Protein AF-A0A1F9VFM2-F1 (afdb_monomer)

pLDDT: mean 76.77, std 14.01, range [42.75, 96.06]

Nearest PDB structures (foldseek):
  4ilo-assembly1_A  TM=7.497E-01  e=2.013E+00  Chlamydia trachomatis L2/434/Bu
  7a0g-assembly1_EEE  TM=8.081E-01  e=3.467E+00  Serratia marcescens
  6grj-assembly1_C  TM=8.080E-01  e=3.683E+00  Aeromonas hydrophila
  6grj-assembly1_E  TM=8.056E-01  e=4.981E+00  Aeromonas hydrophila
  4wpe-assembly1_A-2  TM=6.453E-01  e=7.155E+00  Saccharomyces cerevisiae S288C

Sequence (110 aa):
MTSVAIARALWTMARRILIRIGGWVAAELLAWGASRLAVYMRIRAGALARRSTEARRARLRARLRARARRWVAAAAWLEERAADISDRVAEAWIELAESERIPLRSLQER

Solvent-accessible surface area (backbone atoms only — not comparable to full-atom values): 5722 Å² total; per-residue (Å²): 122,66,70,62,56,52,51,51,52,51,50,52,51,53,50,52,50,50,51,52,53,52,54,46,55,50,48,54,52,48,26,53,50,29,42,52,49,19,53,51,29,39,55,52,16,51,55,30,42,54,54,22,73,72,41,85,50,68,72,58,20,52,52,29,42,53,51,18,52,52,29,42,52,52,17,52,52,31,38,54,52,20,48,56,48,52,50,55,51,52,50,53,50,52,54,48,55,59,72,64,56,69,66,71,70,78,70,75,80,115

Secondary structure (DSSP, 8-state):
-HHHHHHHHHHHHHHHHHHHHHHHHHHHHHHHHHHHHHHHHHHHHHHHHHHHHH--SHHHHHHHHHHHHHHHHHHHHHHHHHHHHHHHHHHHHHHHHHHH---GGGGS--

Radius of gyration: 24.91 Å; Cα contacts (8 Å, |Δi|>4): 62; chains: 1; bounding box: 52×35×70 Å

Structure (mmCIF, N/CA/C/O backbone):
data_AF-A0A1F9VFM2-F1
#
_entry.id   AF-A0A1F9VFM2-F1
#
loop_
_atom_site.group_PDB
_atom_site.id
_atom_site.type_symbol
_atom_site.label_atom_id
_atom_site.label_alt_id
_atom_site.label_comp_id
_atom_site.label_asym_id
_atom_site.label_entity_id
_atom_site.label_seq_id
_atom_site.pdbx_PDB_ins_code
_atom_site.Cartn_x
_atom_site.Cartn_y
_atom_site.Cartn_z
_atom_site.occupancy
_atom_site.B_iso_or_equiv
_atom_site.auth_seq_id
_atom_site.auth_comp_id
_atom_site.auth_asym_id
_atom_site.auth_atom_id
_atom_site.pdbx_PDB_model_num
ATOM 1 N N . MET A 1 1 ? 23.888 23.390 -43.275 1.00 53.38 1 MET A N 1
ATOM 2 C CA . MET A 1 1 ? 22.497 23.111 -42.831 1.00 53.38 1 MET A CA 1
ATOM 3 C C . MET A 1 1 ? 22.321 21.724 -42.197 1.00 53.38 1 MET A C 1
ATOM 5 O O . MET A 1 1 ? 21.512 21.599 -41.288 1.00 53.38 1 MET A O 1
ATOM 9 N N . THR A 1 2 ? 23.089 20.703 -42.592 1.00 56.75 2 THR A N 1
ATOM 10 C CA . THR A 1 2 ? 23.021 19.313 -42.085 1.00 56.75 2 THR A CA 1
ATOM 11 C C . THR A 1 2 ? 23.446 19.127 -40.618 1.00 56.75 2 THR A C 1
ATOM 13 O O . THR A 1 2 ? 22.805 18.371 -39.894 1.00 56.75 2 THR A O 1
ATOM 16 N N . SER A 1 3 ? 24.443 19.868 -40.122 1.00 55.69 3 SER A N 1
ATOM 17 C CA . SER A 1 3 ? 24.963 19.712 -38.747 1.00 55.69 3 SER A CA 1
ATOM 18 C C . SER A 1 3 ? 23.960 20.099 -37.646 1.00 55.69 3 SER A C 1
ATOM 20 O O . SER A 1 3 ? 23.939 19.496 -36.576 1.00 55.69 3 SER A O 1
ATOM 22 N N . VAL A 1 4 ? 23.075 21.065 -37.919 1.00 64.19 4 VAL A N 1
ATOM 23 C CA . VAL A 1 4 ? 22.037 21.526 -36.972 1.00 64.19 4 VAL A CA 1
ATOM 24 C C . VAL A 1 4 ? 20.894 20.510 -36.856 1.00 64.19 4 VAL A C 1
ATOM 26 O O . VAL A 1 4 ? 20.339 20.314 -35.774 1.00 64.19 4 VAL A O 1
ATOM 29 N N . ALA A 1 5 ? 20.557 19.832 -37.958 1.00 63.66 5 ALA A N 1
ATOM 30 C CA . ALA A 1 5 ? 19.546 18.777 -37.971 1.00 63.66 5 ALA A CA 1
ATOM 31 C C . ALA A 1 5 ? 20.010 17.541 -37.179 1.00 63.66 5 ALA A C 1
ATOM 33 O O . ALA A 1 5 ? 19.241 17.001 -36.384 1.00 63.66 5 ALA A O 1
ATOM 34 N N . ILE A 1 6 ? 21.286 17.163 -37.320 1.00 63.91 6 ILE A N 1
ATOM 35 C CA . ILE A 1 6 ? 21.901 16.056 -36.570 1.00 63.91 6 ILE A CA 1
ATOM 36 C C . ILE A 1 6 ? 21.934 16.370 -35.066 1.00 63.91 6 ILE A C 1
ATOM 38 O O . ILE A 1 6 ? 21.513 15.546 -34.257 1.00 63.91 6 ILE A O 1
ATOM 42 N N . ALA A 1 7 ? 22.331 17.587 -34.675 1.00 62.94 7 ALA A N 1
ATOM 43 C CA . ALA A 1 7 ? 22.342 18.001 -33.269 1.00 62.94 7 ALA A CA 1
ATOM 44 C C . ALA A 1 7 ? 20.939 17.988 -32.625 1.00 62.94 7 ALA A C 1
ATOM 46 O O . ALA A 1 7 ? 20.782 17.555 -31.483 1.00 62.94 7 ALA A O 1
ATOM 47 N N . ARG A 1 8 ? 19.891 18.395 -33.359 1.00 67.75 8 ARG A N 1
ATOM 48 C CA . ARG A 1 8 ? 18.495 18.297 -32.883 1.00 67.75 8 ARG A CA 1
ATOM 49 C C . ARG A 1 8 ? 18.017 16.857 -32.733 1.00 67.75 8 ARG A C 1
ATOM 51 O O . ARG A 1 8 ? 17.306 16.559 -31.771 1.00 67.75 8 ARG A O 1
ATOM 58 N N . ALA A 1 9 ? 18.386 15.977 -33.661 1.00 65.81 9 ALA A N 1
ATOM 59 C CA . ALA A 1 9 ? 18.046 14.561 -33.575 1.00 65.81 9 ALA A CA 1
ATOM 60 C C . ALA A 1 9 ? 18.693 13.919 -32.335 1.00 65.81 9 ALA A C 1
ATOM 62 O O . ALA A 1 9 ? 18.001 13.277 -31.543 1.00 65.81 9 ALA A O 1
ATOM 63 N N . LEU A 1 10 ? 19.981 14.198 -32.102 1.00 70.62 10 LEU A N 1
ATOM 64 C CA . LEU A 1 10 ? 20.722 13.727 -30.929 1.00 70.62 10 LEU A CA 1
ATOM 65 C C . LEU A 1 10 ? 20.144 14.270 -29.618 1.00 70.62 10 LEU A C 1
ATOM 67 O O . LEU A 1 10 ? 19.931 13.503 -28.684 1.00 70.62 10 LEU A O 1
ATOM 71 N N . TRP A 1 11 ? 19.801 15.560 -29.557 1.00 67.81 11 TRP A N 1
ATOM 7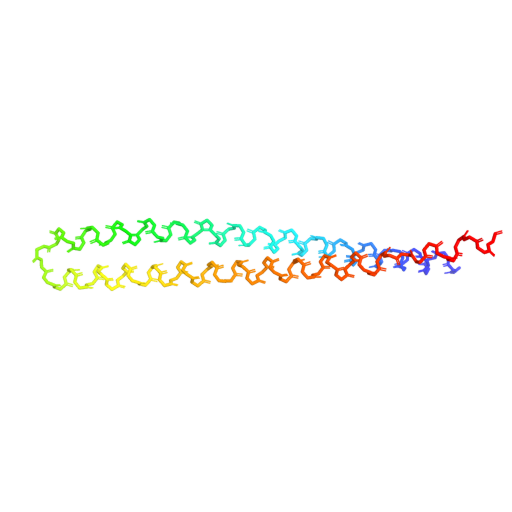2 C CA . TRP A 1 11 ? 19.136 16.147 -28.389 1.00 67.81 11 TRP A CA 1
ATOM 73 C C . TRP A 1 11 ? 17.778 15.501 -28.103 1.00 67.81 11 TRP A C 1
ATOM 75 O O . TRP A 1 11 ? 17.433 15.254 -26.953 1.00 67.81 11 TRP A O 1
ATOM 85 N N . THR A 1 12 ? 17.003 15.193 -29.142 1.00 69.81 12 THR A N 1
ATOM 86 C CA . THR A 1 12 ? 15.687 14.561 -28.985 1.00 69.81 12 THR A CA 1
ATOM 87 C C . THR A 1 12 ? 15.816 13.128 -28.474 1.00 69.81 12 THR A C 1
ATOM 89 O O . THR A 1 12 ? 15.046 12.727 -27.601 1.00 69.81 12 THR A O 1
ATOM 92 N N . MET A 1 13 ? 16.807 12.373 -28.958 1.00 58.56 13 MET A N 1
ATOM 93 C CA . MET A 1 13 ? 17.120 11.045 -28.424 1.00 58.56 13 MET A CA 1
ATOM 94 C C . MET A 1 13 ? 17.620 11.118 -26.981 1.00 58.56 13 MET A C 1
ATOM 96 O O . MET A 1 13 ? 17.059 10.445 -26.122 1.00 58.56 13 MET A O 1
ATOM 100 N N . ALA A 1 14 ? 18.583 11.994 -26.684 1.00 62.09 14 ALA A N 1
ATOM 101 C CA . ALA A 1 14 ? 19.097 12.199 -25.330 1.00 62.09 14 ALA A CA 1
ATOM 102 C C . ALA A 1 14 ? 17.986 12.619 -24.354 1.00 62.09 14 ALA A C 1
ATOM 104 O O . ALA A 1 14 ? 17.870 12.074 -23.260 1.00 62.09 14 ALA A O 1
ATOM 105 N N . ARG A 1 15 ? 17.097 13.527 -24.772 1.00 66.00 15 ARG A N 1
ATOM 106 C CA . ARG A 1 15 ? 15.929 13.954 -23.993 1.00 66.00 15 ARG A CA 1
ATOM 107 C C . ARG A 1 15 ? 14.935 12.815 -23.774 1.00 66.00 15 ARG A C 1
ATOM 109 O O . ARG A 1 15 ? 14.392 12.702 -22.681 1.00 66.00 15 ARG A O 1
ATOM 116 N N . ARG A 1 16 ? 14.678 11.972 -24.779 1.00 62.62 16 ARG A N 1
ATOM 117 C CA . ARG A 1 16 ? 13.810 10.790 -24.630 1.00 62.62 16 ARG A CA 1
ATOM 118 C C . ARG A 1 16 ? 14.400 9.783 -23.646 1.00 62.62 16 ARG A C 1
ATOM 120 O O . ARG A 1 16 ? 13.662 9.295 -22.798 1.00 62.62 16 ARG A O 1
ATOM 127 N N . ILE A 1 17 ? 15.707 9.536 -23.716 1.00 66.75 17 ILE A N 1
ATOM 128 C CA . ILE A 1 17 ? 16.428 8.662 -22.782 1.00 66.75 17 ILE A CA 1
ATOM 129 C C . ILE A 1 17 ? 16.353 9.232 -21.361 1.00 66.75 17 ILE A C 1
ATOM 131 O O . ILE A 1 17 ? 15.953 8.527 -20.443 1.00 66.75 17 ILE A O 1
ATOM 135 N N . LEU A 1 18 ? 16.624 10.528 -21.181 1.00 62.78 18 LEU A N 1
ATOM 136 C CA . LEU A 1 18 ? 16.535 11.199 -19.880 1.00 62.78 18 LEU A CA 1
ATOM 137 C C . LEU A 1 18 ? 15.122 11.173 -19.287 1.00 62.78 18 LEU A C 1
ATOM 139 O O . LEU A 1 18 ? 14.971 10.919 -18.097 1.00 62.78 18 LEU A O 1
ATOM 143 N N . ILE A 1 19 ? 14.080 11.399 -20.094 1.00 65.31 19 ILE A N 1
ATOM 144 C CA . ILE A 1 19 ? 12.683 11.292 -19.641 1.00 65.31 19 ILE A CA 1
ATOM 145 C C . ILE A 1 19 ? 12.349 9.845 -19.261 1.00 65.31 19 ILE A C 1
ATOM 147 O O . ILE A 1 19 ? 11.639 9.623 -18.284 1.00 65.31 19 ILE A O 1
ATOM 151 N N . ARG A 1 20 ? 12.872 8.861 -20.002 1.00 63.12 20 ARG A N 1
ATOM 152 C CA . ARG A 1 20 ? 12.637 7.439 -19.731 1.00 63.12 20 ARG A CA 1
ATOM 153 C C . ARG A 1 20 ? 13.325 6.988 -18.440 1.00 63.12 20 ARG A C 1
ATOM 155 O O . ARG A 1 20 ? 12.674 6.359 -17.615 1.00 63.12 20 ARG A O 1
ATOM 162 N N . ILE A 1 21 ? 14.571 7.404 -18.212 1.00 65.12 21 ILE A N 1
ATOM 163 C CA . ILE A 1 21 ? 15.308 7.148 -16.964 1.00 65.12 21 ILE A CA 1
ATOM 164 C C . ILE A 1 21 ? 14.675 7.911 -15.788 1.00 65.12 21 ILE A C 1
AT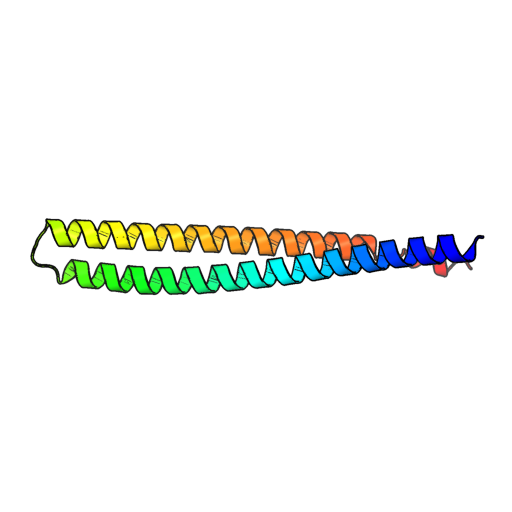OM 166 O O . ILE A 1 21 ? 14.451 7.339 -14.727 1.00 65.12 21 ILE A O 1
ATOM 170 N N . GLY A 1 22 ? 14.323 9.187 -15.965 1.00 65.69 22 GLY A N 1
ATOM 171 C CA . GLY A 1 22 ? 13.709 10.003 -14.912 1.00 65.69 22 GLY A CA 1
ATOM 172 C C . GLY A 1 22 ? 12.306 9.533 -14.517 1.00 65.69 22 GLY A C 1
ATOM 173 O O . GLY A 1 22 ? 11.977 9.500 -13.332 1.00 65.69 22 GLY A O 1
ATOM 174 N N . GLY A 1 23 ? 11.492 9.117 -15.491 1.00 70.06 23 GLY A N 1
ATOM 175 C CA . GLY A 1 23 ? 10.186 8.504 -15.242 1.00 70.06 23 GLY A CA 1
ATOM 176 C C . GLY A 1 23 ? 10.300 7.166 -14.509 1.00 70.06 23 GLY A C 1
ATOM 177 O O . GLY A 1 23 ? 9.486 6.882 -13.633 1.00 70.06 23 GLY A O 1
ATOM 178 N N . TRP A 1 24 ? 11.344 6.390 -14.808 1.00 63.81 24 TRP A N 1
ATOM 179 C CA . TRP A 1 24 ? 11.643 5.127 -14.141 1.00 63.81 24 TRP A CA 1
ATOM 180 C C . TRP A 1 24 ? 12.051 5.313 -12.672 1.00 63.81 24 TRP A C 1
ATOM 182 O O . TRP A 1 24 ? 11.421 4.731 -11.792 1.00 63.81 24 TRP A O 1
ATOM 192 N N . VAL A 1 25 ? 13.013 6.199 -12.384 1.00 72.38 25 VAL A N 1
ATOM 193 C CA . VAL A 1 25 ? 13.427 6.510 -11.000 1.00 72.38 25 VAL A CA 1
ATOM 194 C C . VAL A 1 25 ? 12.243 7.027 -10.176 1.00 72.38 25 VAL A C 1
ATOM 196 O O . VAL A 1 25 ? 12.067 6.647 -9.020 1.00 72.38 25 VAL A O 1
ATOM 199 N N . ALA A 1 26 ? 11.392 7.873 -10.766 1.00 72.19 26 ALA A N 1
ATOM 200 C CA . ALA A 1 26 ? 10.189 8.358 -10.096 1.00 72.19 26 ALA A CA 1
ATOM 201 C C . ALA A 1 26 ? 9.203 7.221 -9.776 1.00 72.19 26 ALA A C 1
ATOM 203 O O . ALA A 1 26 ? 8.651 7.193 -8.678 1.00 72.19 26 ALA A O 1
ATOM 204 N N . ALA A 1 27 ? 9.003 6.275 -10.698 1.00 70.94 27 ALA A N 1
ATOM 205 C CA . ALA A 1 27 ? 8.151 5.108 -10.481 1.00 70.94 27 ALA A CA 1
ATOM 206 C C . ALA A 1 27 ? 8.690 4.202 -9.360 1.00 70.94 27 ALA A C 1
ATOM 208 O O . ALA A 1 27 ? 7.931 3.795 -8.481 1.00 70.94 27 ALA A O 1
ATOM 209 N N . GLU A 1 28 ? 10.001 3.965 -9.328 1.00 70.00 28 GLU A N 1
ATOM 210 C CA . GLU A 1 28 ? 10.660 3.181 -8.279 1.00 70.00 28 GLU A CA 1
ATOM 211 C C . GLU A 1 28 ? 10.532 3.846 -6.899 1.00 70.00 28 GLU A C 1
ATOM 213 O O . GLU A 1 28 ? 10.141 3.208 -5.919 1.00 70.00 28 GLU A O 1
ATOM 218 N N . LEU A 1 29 ? 10.770 5.160 -6.822 1.00 72.62 29 LEU A N 1
ATOM 219 C CA . LEU A 1 29 ? 10.594 5.935 -5.592 1.00 72.62 29 LEU A CA 1
ATOM 220 C C . LEU A 1 29 ? 9.137 5.930 -5.113 1.00 72.62 29 LEU A C 1
ATOM 222 O O . LEU A 1 29 ? 8.887 5.850 -3.907 1.00 72.62 29 LEU A O 1
ATOM 226 N N . LEU A 1 30 ? 8.173 5.990 -6.036 1.00 73.62 30 LEU A N 1
ATOM 227 C CA . LEU A 1 30 ? 6.750 5.894 -5.718 1.00 73.62 30 LEU A CA 1
ATOM 228 C C . LEU A 1 30 ? 6.381 4.507 -5.181 1.00 73.62 30 LEU A C 1
ATOM 230 O O . LEU A 1 30 ? 5.683 4.434 -4.171 1.00 73.62 30 LEU A O 1
ATOM 234 N N . ALA A 1 31 ? 6.880 3.424 -5.784 1.00 74.12 31 ALA A N 1
ATOM 235 C CA . ALA A 1 31 ? 6.652 2.060 -5.302 1.00 74.12 31 ALA A CA 1
ATOM 236 C C . ALA A 1 31 ? 7.265 1.839 -3.906 1.00 74.12 31 ALA A C 1
ATOM 238 O O . ALA A 1 31 ? 6.621 1.288 -3.003 1.00 74.12 31 ALA A O 1
ATOM 239 N N . TRP A 1 32 ? 8.478 2.349 -3.679 1.00 75.00 32 TRP A N 1
ATOM 240 C CA . TRP A 1 32 ? 9.149 2.267 -2.380 1.00 75.00 32 TRP A CA 1
ATOM 241 C C . TRP A 1 32 ? 8.435 3.102 -1.307 1.00 75.00 32 TRP A C 1
ATOM 243 O O . TRP A 1 32 ? 8.229 2.651 -0.174 1.00 75.00 32 TRP A O 1
ATOM 253 N N . GLY A 1 33 ? 7.989 4.307 -1.673 1.00 75.50 33 GLY A N 1
ATOM 254 C CA . GLY A 1 33 ? 7.179 5.179 -0.825 1.00 75.50 33 GLY A CA 1
ATOM 255 C C . GLY A 1 33 ? 5.826 4.560 -0.465 1.00 75.50 33 GLY A C 1
ATOM 256 O O . GLY A 1 33 ? 5.445 4.567 0.708 1.00 75.50 33 GLY A O 1
ATOM 257 N N . ALA A 1 34 ? 5.132 3.968 -1.440 1.00 75.69 34 ALA A N 1
ATOM 258 C CA . ALA A 1 34 ? 3.861 3.273 -1.244 1.00 75.69 34 ALA A CA 1
ATOM 259 C C . ALA A 1 34 ? 4.013 2.066 -0.307 1.00 75.69 34 ALA A C 1
ATOM 261 O O . ALA A 1 34 ? 3.231 1.924 0.634 1.00 75.69 34 ALA A O 1
ATOM 262 N N . SER A 1 35 ? 5.072 1.271 -0.480 1.00 77.50 35 SER A N 1
ATOM 263 C CA . SER A 1 35 ? 5.385 0.132 0.393 1.00 77.50 35 SER A CA 1
ATOM 264 C C . SER A 1 35 ? 5.640 0.571 1.841 1.00 77.50 35 SER A C 1
ATOM 266 O O . SER A 1 35 ? 5.069 0.019 2.785 1.00 77.50 35 SER A O 1
ATOM 268 N N . ARG A 1 36 ? 6.435 1.630 2.052 1.00 80.44 36 ARG A N 1
ATOM 269 C CA . ARG A 1 36 ? 6.665 2.190 3.398 1.00 80.44 36 ARG A CA 1
ATOM 270 C C . ARG A 1 36 ? 5.390 2.744 4.026 1.00 80.44 36 ARG A C 1
ATOM 272 O O . ARG A 1 36 ? 5.143 2.535 5.218 1.00 80.44 36 ARG A O 1
ATOM 279 N N . LEU A 1 37 ? 4.563 3.425 3.236 1.00 79.69 37 LEU A N 1
ATOM 280 C CA . LEU A 1 37 ? 3.279 3.941 3.692 1.00 79.69 37 LEU A CA 1
ATOM 281 C C . LEU A 1 37 ? 2.325 2.798 4.075 1.00 79.69 37 LEU A C 1
ATOM 283 O O . LEU A 1 37 ? 1.671 2.887 5.115 1.00 79.69 37 LEU A O 1
ATOM 287 N N . ALA A 1 38 ? 2.298 1.701 3.316 1.00 83.25 38 ALA A N 1
ATOM 288 C CA . ALA A 1 38 ? 1.514 0.512 3.640 1.00 83.25 38 ALA A CA 1
ATOM 289 C C . ALA A 1 38 ? 1.929 -0.102 4.987 1.00 83.25 38 ALA A C 1
ATOM 291 O O . ALA A 1 38 ? 1.078 -0.368 5.844 1.00 83.25 38 ALA A O 1
ATOM 292 N N . VAL A 1 39 ? 3.236 -0.240 5.238 1.00 88.88 39 VAL A N 1
ATOM 293 C CA . VAL A 1 39 ? 3.764 -0.692 6.538 1.00 88.88 39 VAL A CA 1
ATOM 294 C C . VAL A 1 39 ? 3.301 0.228 7.672 1.00 88.88 39 VAL A C 1
ATOM 296 O O . VAL A 1 39 ? 2.763 -0.248 8.677 1.00 88.88 39 VAL A O 1
ATOM 299 N N . TYR A 1 40 ? 3.427 1.548 7.504 1.00 89.88 40 TYR A N 1
ATOM 300 C CA . TYR A 1 40 ? 2.949 2.520 8.491 1.00 89.88 40 TYR A CA 1
ATOM 301 C C . TYR A 1 40 ? 1.446 2.367 8.776 1.00 89.88 40 TYR A C 1
ATOM 303 O O . TYR A 1 40 ? 1.019 2.334 9.938 1.00 89.88 40 TYR A O 1
ATOM 311 N N . MET A 1 41 ? 0.632 2.225 7.728 1.00 89.81 41 MET A N 1
ATOM 312 C CA . MET A 1 41 ? -0.813 2.042 7.852 1.00 89.81 41 MET A CA 1
ATOM 313 C C . MET A 1 41 ? -1.166 0.762 8.621 1.00 89.81 41 MET A C 1
ATOM 315 O O . MET A 1 41 ? -2.063 0.801 9.469 1.00 89.81 41 MET A O 1
ATOM 319 N N . ARG A 1 42 ? -0.434 -0.344 8.421 1.00 89.88 42 ARG A N 1
ATOM 320 C CA . ARG A 1 42 ? -0.611 -1.573 9.218 1.00 89.88 42 ARG A CA 1
ATOM 321 C C . ARG A 1 42 ? -0.289 -1.373 10.689 1.00 89.88 42 ARG A C 1
ATOM 323 O O . ARG A 1 42 ? -1.082 -1.776 11.542 1.00 89.88 42 ARG A O 1
ATOM 330 N N . ILE A 1 43 ? 0.829 -0.716 11.000 1.00 92.00 43 ILE A N 1
ATOM 331 C CA . ILE A 1 43 ? 1.203 -0.405 12.387 1.00 92.00 43 ILE A CA 1
ATOM 332 C C . ILE A 1 43 ? 0.093 0.425 13.044 1.00 92.00 43 ILE A C 1
ATOM 334 O O . ILE A 1 43 ? -0.353 0.124 14.159 1.00 92.00 43 ILE A O 1
ATOM 338 N N . ARG A 1 44 ? -0.423 1.436 12.331 1.00 87.69 44 ARG A N 1
ATOM 339 C CA . ARG A 1 44 ? -1.515 2.281 12.822 1.00 87.69 44 ARG A CA 1
ATOM 340 C C . ARG A 1 44 ? -2.813 1.500 13.006 1.00 87.69 44 ARG A C 1
ATOM 342 O O . ARG A 1 44 ? -3.495 1.700 14.014 1.00 87.69 44 ARG A O 1
ATOM 349 N N . ALA A 1 45 ? -3.145 0.602 12.083 1.00 92.00 45 ALA A N 1
ATOM 350 C CA . ALA 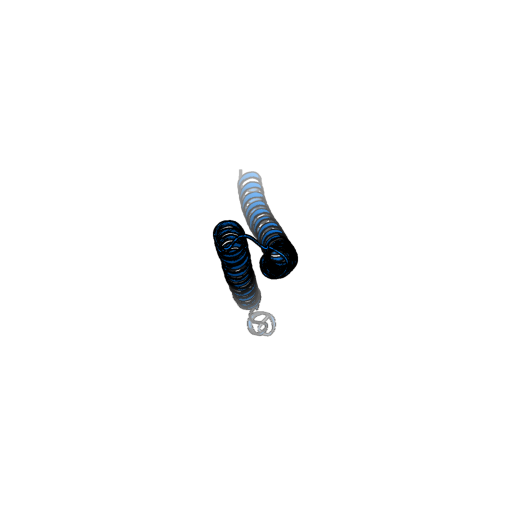A 1 45 ? -4.299 -0.279 12.198 1.00 92.00 45 ALA A CA 1
ATOM 351 C C . ALA A 1 45 ? -4.1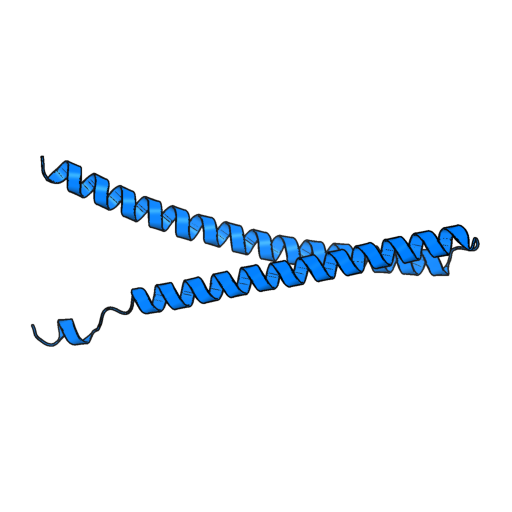99 -1.194 13.426 1.00 92.00 45 ALA A C 1
ATOM 353 O O . ALA A 1 45 ? -5.161 -1.289 14.188 1.00 92.00 45 ALA A O 1
ATOM 354 N N . GLY A 1 46 ? -3.028 -1.791 13.667 1.00 92.94 46 GLY A N 1
ATOM 355 C CA . GLY A 1 46 ? -2.764 -2.619 14.844 1.00 92.94 46 GLY A CA 1
ATOM 356 C C . GLY A 1 46 ? -2.938 -1.844 16.151 1.00 92.94 46 GLY A C 1
ATOM 357 O O . GLY A 1 46 ? -3.622 -2.307 17.063 1.00 92.94 46 GLY A O 1
ATOM 358 N N . ALA A 1 47 ? -2.413 -0.618 16.226 1.00 93.25 47 ALA A N 1
ATOM 359 C CA . ALA A 1 47 ? -2.612 0.250 17.388 1.00 93.25 47 ALA A CA 1
ATOM 360 C C . ALA A 1 47 ? -4.099 0.586 17.624 1.00 93.25 47 ALA A C 1
ATOM 362 O O . ALA A 1 47 ? -4.567 0.581 18.763 1.00 93.25 47 ALA A O 1
ATOM 363 N N . LEU A 1 48 ? -4.866 0.846 16.560 1.00 92.75 48 LEU A N 1
ATOM 364 C CA . LEU A 1 48 ? -6.310 1.093 16.656 1.00 92.75 48 LEU A CA 1
ATOM 365 C C . LEU A 1 48 ? -7.096 -0.156 17.075 1.00 92.75 48 LEU A C 1
ATOM 367 O O . LEU A 1 48 ? -8.048 -0.042 17.848 1.00 92.75 48 LEU A O 1
ATOM 371 N N . ALA A 1 49 ? -6.698 -1.333 16.592 1.00 92.81 49 ALA A N 1
ATOM 372 C CA . ALA A 1 49 ? -7.299 -2.602 16.978 1.00 92.81 49 ALA A CA 1
ATOM 373 C C . ALA A 1 49 ? -7.086 -2.885 18.474 1.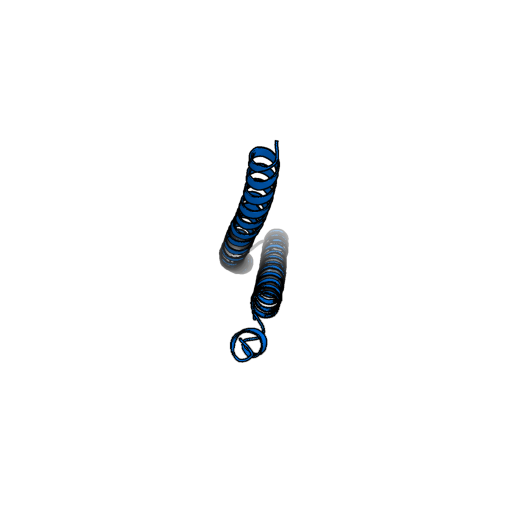00 92.81 49 ALA A C 1
ATOM 375 O O . ALA A 1 49 ? -8.068 -3.168 19.163 1.00 92.81 49 ALA A O 1
ATOM 376 N N . ARG A 1 50 ? -5.865 -2.689 18.998 1.00 93.56 50 ARG A N 1
ATOM 377 C CA . ARG A 1 50 ? -5.557 -2.799 20.440 1.00 93.56 50 ARG A CA 1
ATOM 378 C C . ARG A 1 50 ? -6.358 -1.805 21.289 1.00 93.56 50 ARG A C 1
ATOM 380 O O . ARG A 1 50 ? -7.046 -2.188 22.227 1.00 93.56 50 ARG A O 1
ATOM 387 N N . ARG A 1 51 ? -6.429 -0.534 20.883 1.00 91.31 51 ARG A N 1
ATOM 388 C CA . ARG A 1 51 ? -7.289 0.448 21.578 1.00 91.31 51 ARG A CA 1
ATOM 389 C C . ARG A 1 51 ? -8.772 0.066 21.558 1.00 91.31 51 ARG A C 1
ATOM 391 O O . ARG A 1 51 ? -9.528 0.448 22.446 1.00 91.31 51 ARG A O 1
ATOM 398 N N . SER A 1 52 ? -9.225 -0.670 20.540 1.00 94.06 52 SER A N 1
ATOM 399 C CA . SER A 1 52 ? -10.614 -1.131 20.467 1.00 94.06 52 SER A CA 1
ATOM 400 C C . SER A 1 52 ? -10.932 -2.226 21.489 1.00 94.06 52 SER A C 1
ATOM 402 O O . SER A 1 52 ? -12.061 -2.272 21.980 1.00 94.06 52 SER A O 1
ATOM 404 N N . THR A 1 53 ? -9.962 -3.086 21.820 1.00 94.75 53 THR A N 1
ATOM 405 C CA . THR A 1 53 ? -10.140 -4.147 22.822 1.00 94.75 53 THR A CA 1
ATOM 406 C C . THR A 1 53 ? -10.185 -3.567 24.231 1.00 94.75 53 THR A C 1
ATOM 408 O O . THR A 1 53 ? -10.996 -4.007 25.037 1.00 94.75 53 THR A O 1
ATOM 411 N N . GLU A 1 54 ? -9.418 -2.506 24.481 1.00 94.50 54 GLU A N 1
ATOM 412 C CA . GLU A 1 54 ? -9.404 -1.762 25.750 1.00 94.50 54 GLU A CA 1
ATOM 413 C C . GLU A 1 54 ? -10.646 -0.870 25.947 1.00 94.50 54 GLU A C 1
ATOM 415 O O . GLU A 1 54 ? -11.016 -0.516 27.067 1.00 94.50 54 GLU A O 1
ATOM 420 N N . ALA A 1 55 ? -11.327 -0.485 24.863 1.00 88.81 55 ALA A N 1
ATOM 421 C CA . ALA A 1 55 ? -12.477 0.406 24.940 1.00 88.81 55 ALA A CA 1
ATOM 422 C C . ALA A 1 55 ? -13.675 -0.254 25.651 1.00 88.81 55 ALA A C 1
ATOM 424 O O . ALA A 1 55 ? -14.227 -1.255 25.183 1.00 88.81 55 ALA A O 1
ATOM 425 N N . ARG A 1 56 ? -14.152 0.384 26.730 1.00 89.69 56 ARG A N 1
ATOM 426 C CA . ARG A 1 56 ? -15.361 -0.013 27.483 1.00 89.69 56 ARG A CA 1
ATOM 427 C C . ARG A 1 56 ? -16.664 0.198 26.705 1.00 89.69 56 ARG A C 1
ATOM 429 O O . ARG A 1 56 ? -17.569 -0.623 26.776 1.00 89.69 56 ARG A O 1
ATOM 436 N N . ARG A 1 57 ? -16.776 1.295 25.946 1.00 96.06 57 ARG A N 1
ATOM 437 C CA . ARG A 1 57 ? -18.010 1.651 25.219 1.00 96.06 57 ARG A CA 1
ATOM 438 C C . ARG A 1 57 ? -18.096 0.927 23.873 1.00 96.06 57 ARG A C 1
ATOM 440 O O . ARG A 1 57 ? -17.238 1.129 23.010 1.00 96.06 57 ARG A O 1
ATOM 447 N N . ALA A 1 58 ? -19.192 0.201 23.639 1.00 94.06 58 ALA A N 1
ATOM 448 C CA . ALA A 1 58 ? -19.438 -0.540 22.395 1.00 94.06 58 ALA A CA 1
ATOM 449 C C . ALA A 1 58 ? -19.328 0.338 21.131 1.00 94.06 58 ALA A C 1
ATOM 451 O O . ALA A 1 58 ? -18.665 -0.037 20.162 1.00 94.06 58 ALA A O 1
ATOM 452 N N . ARG A 1 59 ? -19.886 1.559 21.162 1.00 94.00 59 ARG A N 1
ATOM 453 C CA . ARG A 1 59 ? -19.819 2.514 20.038 1.00 94.00 59 ARG A CA 1
ATOM 454 C C . ARG A 1 59 ? -18.385 2.922 19.686 1.00 94.00 59 ARG A C 1
ATOM 456 O O . ARG A 1 59 ? -18.049 3.043 18.509 1.00 94.00 59 ARG A O 1
ATOM 463 N N . LEU A 1 60 ? -17.534 3.133 20.692 1.00 93.31 60 LEU A N 1
ATOM 464 C CA . LEU A 1 60 ? -16.127 3.484 20.484 1.00 93.31 60 LEU A CA 1
ATOM 465 C C . LEU A 1 60 ? -15.348 2.291 19.916 1.00 93.31 60 LEU A C 1
ATOM 467 O O . LEU A 1 60 ? -14.631 2.446 18.929 1.00 93.31 60 LEU A O 1
ATOM 471 N N . ARG A 1 61 ? -15.559 1.094 20.475 1.00 94.00 61 ARG A N 1
ATOM 472 C CA . ARG A 1 61 ? -14.977 -0.161 19.980 1.00 94.00 61 ARG A CA 1
ATOM 473 C C . ARG A 1 61 ? -15.297 -0.395 18.500 1.00 94.00 61 ARG A C 1
ATOM 475 O O . ARG A 1 61 ? -14.385 -0.641 17.712 1.00 94.00 61 ARG A O 1
ATOM 482 N N . ALA A 1 62 ? -16.565 -0.258 18.105 1.00 94.25 62 ALA A N 1
ATOM 483 C CA . ALA A 1 62 ? -16.993 -0.424 16.715 1.00 94.25 62 ALA A CA 1
ATOM 484 C C . ALA A 1 62 ? -16.308 0.582 15.770 1.00 94.25 62 ALA A C 1
ATOM 486 O O . ALA A 1 62 ?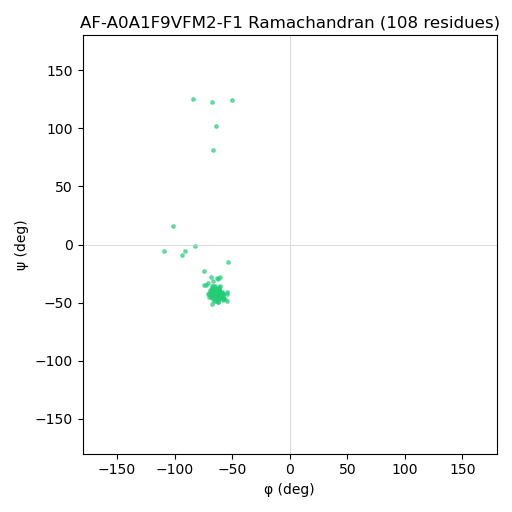 -15.784 0.191 14.725 1.00 94.25 62 ALA A O 1
ATOM 487 N N . ARG A 1 63 ? -16.236 1.862 16.167 1.00 95.38 63 ARG A N 1
ATOM 488 C CA . ARG A 1 63 ? -15.559 2.918 15.394 1.00 95.38 63 ARG A CA 1
ATOM 489 C C . ARG A 1 63 ? -14.066 2.643 15.208 1.00 95.38 63 ARG A C 1
ATOM 491 O O . ARG A 1 63 ? -13.563 2.765 14.093 1.00 95.38 63 ARG A O 1
ATOM 498 N N . LEU A 1 64 ? -13.366 2.254 16.274 1.00 95.19 64 LEU A N 1
ATOM 499 C CA . LEU A 1 64 ? -11.934 1.948 16.219 1.00 95.19 64 LEU A CA 1
ATOM 500 C C . LEU A 1 64 ? -11.650 0.744 15.314 1.00 95.19 64 LEU A C 1
ATOM 502 O O . LEU A 1 64 ? -10.765 0.831 14.466 1.00 95.19 64 LEU A O 1
ATOM 506 N N . ARG A 1 65 ? -12.450 -0.329 15.405 1.00 95.38 65 ARG A N 1
ATOM 507 C CA . ARG A 1 65 ? -12.338 -1.499 14.512 1.00 95.38 65 ARG A CA 1
ATOM 508 C C . ARG A 1 65 ? -12.622 -1.160 13.054 1.00 95.38 65 ARG A C 1
ATOM 510 O O . ARG A 1 65 ? -11.927 -1.648 12.169 1.00 95.38 65 ARG A O 1
ATOM 517 N N . ALA A 1 66 ? -13.642 -0.345 12.786 1.00 94.69 66 ALA A N 1
ATOM 518 C CA . ALA A 1 66 ? -13.947 0.095 11.426 1.00 94.69 66 ALA A CA 1
ATOM 519 C C . ALA A 1 66 ? -12.788 0.917 10.842 1.00 94.69 66 ALA A C 1
ATOM 521 O O . ALA A 1 66 ? -12.372 0.684 9.711 1.00 94.69 66 ALA A O 1
ATOM 522 N N . ARG A 1 67 ? -12.213 1.830 11.636 1.00 93.94 67 ARG A N 1
ATOM 523 C CA . ARG A 1 67 ? -11.055 2.625 11.216 1.00 93.94 67 ARG A CA 1
ATOM 524 C C . ARG A 1 67 ? -9.820 1.750 11.000 1.00 93.94 67 ARG A C 1
ATOM 526 O O . ARG A 1 67 ? -9.170 1.912 9.978 1.00 93.94 67 ARG A O 1
ATOM 533 N N . ALA A 1 68 ? -9.531 0.807 11.898 1.00 92.25 68 ALA A N 1
ATOM 534 C CA . ALA A 1 68 ? -8.439 -0.154 11.732 1.00 92.25 68 ALA A CA 1
ATOM 535 C C . ALA A 1 68 ? -8.573 -0.946 10.420 1.00 92.25 68 ALA A C 1
ATOM 537 O O . ALA A 1 68 ? -7.625 -0.992 9.647 1.00 92.25 68 ALA A O 1
ATOM 538 N N . ARG A 1 69 ? -9.769 -1.473 10.116 1.00 93.62 69 ARG A N 1
ATOM 539 C CA . ARG A 1 69 ? -10.043 -2.178 8.851 1.00 93.62 69 ARG A CA 1
ATOM 540 C C . ARG A 1 69 ? -9.802 -1.308 7.618 1.00 93.62 69 ARG A C 1
ATOM 542 O O . ARG A 1 69 ? -9.197 -1.782 6.667 1.00 93.62 69 ARG A O 1
ATOM 549 N N . ARG A 1 70 ? -10.209 -0.033 7.649 1.00 93.38 70 ARG A N 1
ATOM 550 C CA . ARG A 1 70 ? -9.931 0.911 6.549 1.00 93.38 70 ARG A CA 1
ATOM 551 C C . ARG A 1 70 ? -8.432 1.115 6.325 1.00 93.38 70 ARG A C 1
ATOM 553 O O . ARG A 1 70 ? -8.004 1.137 5.182 1.00 93.38 70 ARG A O 1
ATOM 560 N N . TRP A 1 71 ? -7.643 1.228 7.394 1.00 84.81 71 TRP A N 1
ATOM 561 C CA . TRP A 1 71 ? -6.185 1.347 7.279 1.00 84.81 71 TRP A CA 1
ATOM 562 C C . TRP A 1 71 ? -5.528 0.071 6.742 1.00 84.81 71 TRP A C 1
ATOM 564 O O . TRP A 1 71 ? -4.613 0.174 5.937 1.00 84.81 71 TRP A O 1
ATOM 574 N N . VAL A 1 72 ? -6.005 -1.116 7.135 1.00 94.56 72 VAL A N 1
ATOM 575 C CA . VAL A 1 72 ? -5.522 -2.389 6.561 1.00 94.56 72 VAL A CA 1
ATOM 576 C C . VAL A 1 72 ? -5.850 -2.481 5.073 1.00 94.56 72 VAL A C 1
ATOM 578 O O . VAL A 1 72 ? -4.973 -2.813 4.286 1.00 94.56 72 VAL A O 1
ATOM 581 N N . ALA A 1 73 ? -7.083 -2.153 4.679 1.00 90.06 73 ALA A N 1
ATOM 582 C CA . ALA A 1 73 ? -7.488 -2.170 3.275 1.00 90.06 73 ALA A CA 1
ATOM 583 C C . ALA A 1 73 ? -6.676 -1.171 2.433 1.00 90.06 73 ALA A C 1
ATOM 585 O O . ALA A 1 73 ? -6.227 -1.510 1.345 1.00 90.06 73 ALA A O 1
ATOM 586 N N . ALA A 1 74 ? -6.428 0.034 2.958 1.00 80.50 74 ALA A N 1
ATOM 587 C CA . ALA A 1 74 ? -5.590 1.027 2.291 1.00 80.50 74 ALA A CA 1
ATOM 588 C C . ALA A 1 74 ? -4.127 0.570 2.161 1.00 80.50 74 ALA A C 1
ATOM 590 O O . ALA A 1 74 ? -3.514 0.795 1.123 1.00 80.50 74 ALA A O 1
ATOM 591 N N . ALA A 1 75 ? -3.581 -0.105 3.179 1.00 81.62 75 ALA A N 1
ATOM 592 C CA . ALA A 1 75 ? -2.243 -0.688 3.109 1.00 81.62 75 ALA A CA 1
ATOM 593 C C . ALA A 1 75 ? -2.143 -1.767 2.021 1.00 81.62 75 ALA A C 1
ATOM 595 O O . ALA A 1 75 ? -1.194 -1.758 1.249 1.00 81.62 75 ALA A O 1
ATOM 596 N N . ALA A 1 76 ? -3.133 -2.662 1.946 1.00 88.88 76 ALA A N 1
ATOM 597 C CA . ALA A 1 76 ? -3.180 -3.704 0.924 1.00 88.88 76 ALA A CA 1
ATOM 598 C C . ALA A 1 76 ? -3.276 -3.108 -0.489 1.00 88.88 76 ALA A C 1
ATOM 600 O O . ALA A 1 76 ? -2.513 -3.496 -1.365 1.00 88.88 76 ALA A O 1
ATOM 601 N N . TRP A 1 77 ? -4.141 -2.106 -0.682 1.00 90.25 77 TRP A N 1
ATOM 602 C CA . TRP A 1 77 ? -4.247 -1.398 -1.959 1.00 90.25 77 TRP A CA 1
ATOM 603 C C . TRP A 1 77 ? -2.921 -0.740 -2.369 1.00 90.25 77 TRP A C 1
ATOM 605 O O . TRP A 1 77 ? -2.518 -0.836 -3.523 1.00 90.25 77 TRP A O 1
ATOM 615 N N . LEU A 1 78 ? -2.214 -0.099 -1.430 1.00 80.56 78 LEU A N 1
ATOM 616 C CA . LEU A 1 78 ? -0.918 0.527 -1.711 1.00 80.56 78 LEU A CA 1
ATOM 617 C C . LEU A 1 78 ? 0.148 -0.484 -2.140 1.00 80.56 78 LEU A C 1
ATOM 619 O O . LEU A 1 78 ? 0.938 -0.175 -3.025 1.00 80.56 78 LEU A O 1
ATOM 623 N N . GLU A 1 79 ? 0.183 -1.664 -1.526 1.00 83.38 79 GLU A N 1
ATOM 624 C CA . GLU A 1 79 ? 1.131 -2.712 -1.915 1.00 83.38 79 GLU A CA 1
ATOM 625 C C . GLU A 1 79 ? 0.823 -3.318 -3.268 1.00 83.38 79 GLU A C 1
ATOM 627 O O . GLU A 1 79 ? 1.740 -3.506 -4.056 1.00 83.38 79 GLU A O 1
ATOM 632 N N . GLU A 1 80 ? -0.451 -3.574 -3.552 1.00 85.06 80 GLU A N 1
ATOM 633 C CA . GLU A 1 80 ? -0.874 -4.048 -4.865 1.00 85.06 80 GLU A CA 1
ATOM 634 C C . GLU A 1 80 ? -0.443 -3.052 -5.949 1.00 85.06 80 GLU A C 1
ATOM 636 O O . GLU A 1 80 ? 0.165 -3.430 -6.942 1.00 85.06 80 GLU A O 1
ATOM 641 N N . ARG A 1 81 ? -0.649 -1.748 -5.717 1.00 83.31 81 ARG A N 1
ATOM 642 C CA . ARG A 1 81 ? -0.185 -0.714 -6.651 1.00 83.31 81 ARG A CA 1
ATOM 643 C C . ARG A 1 81 ? 1.337 -0.613 -6.735 1.00 83.31 81 ARG A C 1
ATOM 645 O O . ARG A 1 81 ? 1.852 -0.307 -7.804 1.00 83.31 81 ARG A O 1
ATOM 652 N N . ALA A 1 82 ? 2.055 -0.820 -5.634 1.00 75.56 82 ALA A N 1
ATOM 653 C CA . ALA A 1 82 ? 3.515 -0.828 -5.651 1.00 75.56 82 ALA A CA 1
ATOM 654 C C . ALA A 1 82 ? 4.050 -2.003 -6.482 1.00 75.56 82 ALA A C 1
ATOM 656 O O . ALA A 1 82 ? 4.949 -1.794 -7.292 1.00 75.56 82 ALA A O 1
ATOM 657 N N . ALA A 1 83 ? 3.456 -3.191 -6.330 1.00 80.75 83 ALA A N 1
ATOM 658 C CA . ALA A 1 83 ? 3.771 -4.371 -7.127 1.00 80.75 83 ALA A CA 1
ATOM 659 C C . ALA A 1 83 ? 3.471 -4.139 -8.615 1.00 80.75 83 ALA A C 1
ATOM 661 O O . ALA A 1 83 ? 4.373 -4.291 -9.430 1.00 80.75 83 ALA A O 1
ATOM 662 N N . ASP A 1 84 ? 2.279 -3.628 -8.954 1.00 84.56 84 ASP A N 1
ATOM 663 C CA . ASP A 1 84 ? 1.912 -3.288 -10.339 1.00 84.56 84 ASP A CA 1
ATOM 664 C C . ASP A 1 84 ? 2.934 -2.339 -10.995 1.00 84.56 84 ASP A C 1
ATOM 666 O O . ASP A 1 84 ? 3.261 -2.463 -12.177 1.00 84.56 84 ASP A O 1
ATOM 670 N N . ILE A 1 85 ? 3.419 -1.342 -10.243 1.00 76.62 85 ILE A N 1
ATOM 671 C CA . ILE A 1 85 ? 4.424 -0.391 -10.735 1.00 76.62 85 ILE A CA 1
ATOM 672 C C . ILE A 1 85 ? 5.766 -1.096 -10.950 1.00 76.62 85 ILE A C 1
ATOM 674 O O . ILE A 1 85 ? 6.393 -0.879 -11.986 1.00 76.62 85 ILE A O 1
ATOM 678 N N . SER A 1 86 ? 6.198 -1.927 -9.999 1.00 75.56 86 SER A N 1
ATOM 679 C CA . SER A 1 86 ? 7.436 -2.705 -10.102 1.00 75.56 86 SER A CA 1
ATOM 680 C C . SER A 1 86 ? 7.418 -3.685 -11.278 1.00 75.56 86 SER A C 1
ATOM 682 O O . SER A 1 86 ? 8.411 -3.761 -12.000 1.00 75.56 86 SER A O 1
ATOM 684 N N . ASP A 1 87 ? 6.297 -4.362 -11.527 1.00 84.44 87 ASP A N 1
ATOM 685 C CA . ASP A 1 87 ? 6.150 -5.316 -12.632 1.00 84.44 87 ASP A CA 1
ATOM 686 C C . ASP A 1 87 ? 6.227 -4.611 -13.990 1.00 84.44 87 ASP A C 1
ATOM 688 O O . ASP A 1 87 ? 7.023 -4.992 -14.845 1.00 84.44 87 ASP A O 1
ATOM 692 N N . ARG A 1 88 ? 5.501 -3.497 -14.165 1.00 79.06 88 ARG A N 1
ATOM 693 C CA . ARG A 1 88 ? 5.580 -2.681 -15.395 1.00 79.06 88 ARG A CA 1
ATOM 694 C C . ARG A 1 88 ? 6.976 -2.129 -15.644 1.00 79.06 88 ARG A C 1
ATOM 696 O O . ARG A 1 88 ? 7.409 -1.974 -16.784 1.00 79.06 88 ARG A O 1
ATOM 703 N N . VAL A 1 89 ? 7.670 -1.777 -14.567 1.00 74.50 89 VAL A N 1
ATOM 704 C CA . VAL A 1 89 ? 9.064 -1.353 -14.620 1.00 74.50 89 VAL A CA 1
ATOM 705 C C . VAL A 1 89 ? 9.957 -2.502 -15.104 1.00 74.50 89 VAL A C 1
ATOM 707 O O . VAL A 1 89 ? 10.803 -2.275 -15.968 1.00 74.50 89 VAL A O 1
ATOM 710 N N . ALA A 1 90 ? 9.776 -3.714 -14.579 1.00 76.19 90 ALA A N 1
ATOM 711 C CA . ALA A 1 90 ? 10.540 -4.888 -14.990 1.00 76.19 90 ALA A CA 1
ATOM 712 C C . ALA A 1 90 ? 10.272 -5.266 -16.458 1.00 76.19 90 ALA A C 1
ATOM 714 O O . ALA A 1 90 ? 11.220 -5.512 -17.201 1.00 76.19 90 ALA A O 1
ATOM 715 N N . GLU A 1 91 ? 9.014 -5.230 -16.905 1.00 82.06 91 GLU A N 1
ATOM 716 C CA . GLU A 1 91 ? 8.642 -5.433 -18.313 1.00 82.06 91 GLU A CA 1
ATOM 717 C C . GLU A 1 91 ? 9.339 -4.418 -19.227 1.00 82.06 91 GLU A C 1
ATOM 719 O O . GLU A 1 91 ? 9.979 -4.798 -20.206 1.00 82.06 91 GLU A O 1
ATOM 724 N N . ALA A 1 92 ? 9.320 -3.132 -18.861 1.00 76.50 92 ALA A N 1
ATOM 725 C CA . ALA A 1 92 ? 9.992 -2.090 -19.634 1.00 76.50 92 ALA A CA 1
ATOM 726 C C . ALA A 1 92 ? 11.520 -2.285 -19.721 1.00 76.50 92 ALA A C 1
ATOM 728 O O . ALA A 1 92 ? 12.126 -1.866 -20.711 1.00 76.50 92 ALA A O 1
ATOM 7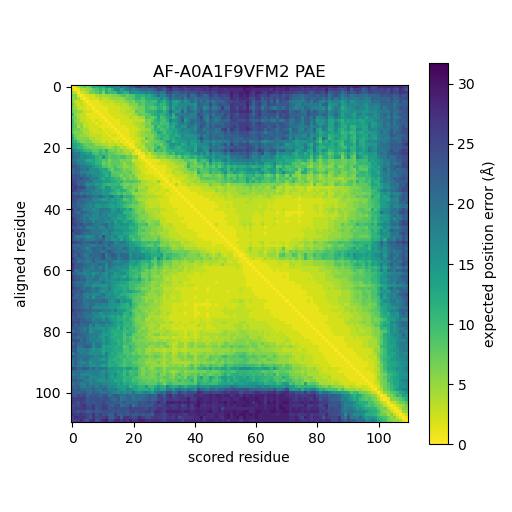29 N N . TRP A 1 93 ? 12.146 -2.904 -18.710 1.00 67.19 93 TRP A N 1
ATOM 730 C CA . TRP A 1 93 ? 13.561 -3.292 -18.743 1.00 67.19 93 TRP A CA 1
ATOM 731 C C . TRP A 1 93 ? 13.826 -4.456 -19.691 1.00 67.19 93 TRP A C 1
ATOM 733 O O . TRP A 1 93 ? 14.813 -4.415 -20.424 1.00 67.19 93 TRP A O 1
ATOM 743 N N . ILE A 1 94 ? 12.959 -5.470 -19.690 1.00 76.00 94 ILE A N 1
ATOM 744 C CA . ILE A 1 94 ? 13.063 -6.617 -20.599 1.00 76.00 94 ILE A CA 1
ATOM 745 C C . ILE A 1 94 ? 12.924 -6.136 -22.045 1.00 76.00 94 ILE A C 1
ATOM 747 O O . ILE A 1 94 ? 13.805 -6.411 -22.855 1.00 76.00 94 ILE A O 1
ATOM 751 N N . GLU A 1 95 ? 11.900 -5.333 -22.344 1.00 78.56 95 GLU A N 1
ATOM 752 C CA . GLU A 1 95 ? 11.695 -4.757 -23.679 1.00 78.56 95 GLU A CA 1
ATOM 753 C C . GLU A 1 95 ? 12.893 -3.912 -24.132 1.00 78.56 95 GLU A C 1
ATOM 755 O O . GLU A 1 95 ? 13.331 -4.004 -25.281 1.00 78.56 95 GLU A O 1
ATOM 760 N N . LEU A 1 96 ? 13.452 -3.089 -23.235 1.00 71.12 96 LEU A N 1
ATOM 761 C CA . LEU A 1 96 ? 14.630 -2.284 -23.551 1.00 71.12 96 LEU A CA 1
ATOM 762 C C . LEU A 1 96 ? 15.838 -3.180 -23.851 1.00 71.12 96 LEU A C 1
ATOM 764 O O . LEU A 1 96 ? 16.477 -3.004 -24.886 1.00 71.12 96 LEU A O 1
ATOM 768 N N . ALA A 1 97 ? 16.113 -4.166 -22.997 1.00 68.62 97 ALA A N 1
ATOM 769 C CA . ALA A 1 97 ? 17.218 -5.101 -23.177 1.00 68.62 97 ALA A CA 1
ATOM 770 C C . ALA A 1 97 ? 17.079 -5.934 -24.462 1.00 68.62 97 ALA A C 1
ATOM 772 O O . ALA A 1 97 ? 18.073 -6.197 -25.138 1.00 68.62 97 ALA A O 1
ATOM 773 N N . GLU A 1 98 ? 15.859 -6.327 -24.832 1.00 75.62 98 GLU A N 1
ATOM 774 C CA . GLU A 1 98 ? 15.572 -7.002 -26.099 1.00 75.62 98 GLU A CA 1
ATOM 775 C C . GLU A 1 98 ? 15.777 -6.076 -27.300 1.00 75.62 98 GLU A C 1
ATOM 777 O O . GLU A 1 98 ? 16.369 -6.494 -28.295 1.00 75.62 98 GLU A O 1
ATOM 782 N N . SER A 1 99 ? 15.368 -4.809 -27.198 1.00 71.44 99 SER A N 1
ATOM 783 C CA . SER A 1 99 ? 15.574 -3.815 -28.258 1.00 71.44 99 SER A CA 1
ATOM 784 C C . SER A 1 99 ? 17.049 -3.431 -28.455 1.00 71.44 99 SER A C 1
ATOM 786 O O . SER A 1 99 ? 17.450 -3.078 -29.564 1.00 71.44 99 SER A O 1
ATOM 788 N N . GLU A 1 100 ? 17.866 -3.531 -27.400 1.00 66.62 100 GLU A N 1
ATOM 789 C CA . GLU A 1 100 ? 19.304 -3.237 -27.413 1.00 66.62 100 GLU A CA 1
ATOM 790 C C . GLU A 1 100 ? 20.180 -4.459 -27.736 1.00 66.62 100 GLU A C 1
ATOM 792 O O . GLU A 1 100 ? 21.389 -4.308 -27.934 1.00 66.62 100 GLU A O 1
ATOM 797 N N . ARG A 1 101 ? 19.603 -5.667 -27.862 1.00 59.06 101 ARG A N 1
ATOM 798 C CA . ARG A 1 101 ? 20.297 -6.825 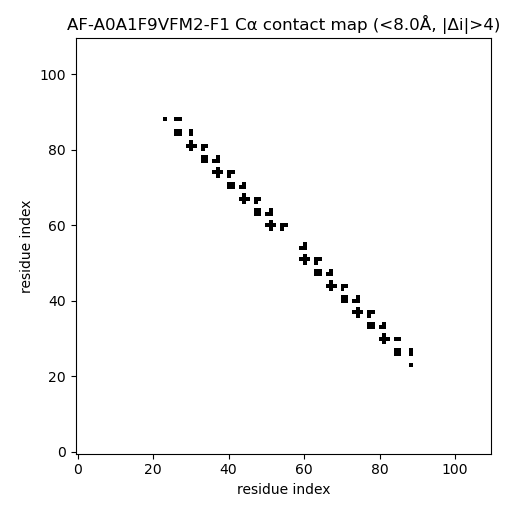-28.450 1.00 59.06 101 ARG A CA 1
ATOM 799 C C . ARG A 1 101 ? 20.544 -6.568 -29.939 1.00 59.06 101 ARG A C 1
ATOM 801 O O . ARG A 1 101 ? 19.838 -7.064 -30.812 1.00 59.06 101 ARG A O 1
ATOM 808 N N . ILE A 1 102 ? 21.603 -5.814 -30.229 1.00 50.53 102 ILE A N 1
ATOM 809 C CA . ILE A 1 102 ? 22.242 -5.757 -31.543 1.00 50.53 102 ILE A CA 1
ATOM 810 C C . ILE A 1 102 ? 22.498 -7.210 -31.968 1.00 50.53 102 ILE A C 1
ATOM 812 O O . ILE A 1 102 ? 23.148 -7.948 -31.217 1.00 50.53 102 ILE A O 1
ATOM 816 N N . PRO A 1 103 ? 22.010 -7.668 -33.134 1.00 52.03 103 PRO A N 1
ATOM 817 C CA . PRO A 1 103 ? 22.337 -8.997 -33.610 1.00 52.03 103 PRO A CA 1
ATOM 818 C C . PRO A 1 103 ? 23.845 -9.036 -33.870 1.00 52.03 103 PRO A C 1
ATOM 820 O O . PRO A 1 103 ? 24.321 -8.560 -34.894 1.00 52.03 103 PRO A O 1
ATOM 823 N N . LEU A 1 104 ? 24.611 -9.634 -32.952 1.00 51.06 104 LEU A N 1
ATOM 824 C CA . LEU A 1 104 ? 26.062 -9.847 -33.087 1.00 51.06 104 LEU A CA 1
ATOM 825 C C . LEU A 1 104 ? 26.440 -10.567 -34.398 1.00 51.06 104 LEU A C 1
ATOM 827 O O . LEU A 1 104 ? 27.590 -10.512 -34.822 1.00 51.06 104 L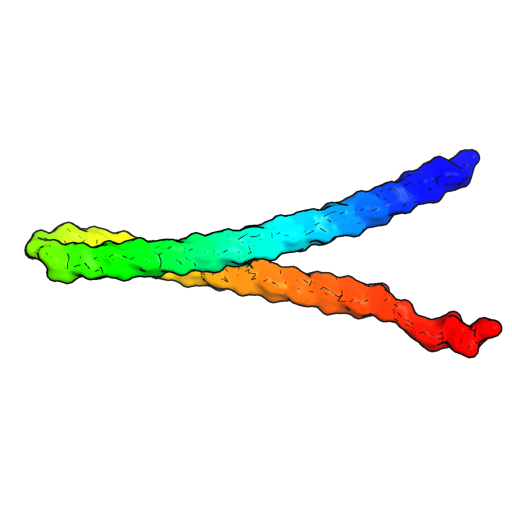EU A O 1
ATOM 831 N N . ARG A 1 105 ? 25.465 -11.184 -35.081 1.00 50.69 105 ARG A N 1
ATOM 832 C CA . ARG A 1 105 ? 25.623 -11.761 -36.420 1.00 50.69 105 ARG A CA 1
ATOM 833 C C . ARG A 1 105 ? 25.953 -10.739 -37.514 1.00 50.69 105 ARG A C 1
ATOM 835 O O . ARG A 1 105 ? 26.651 -11.106 -38.446 1.00 50.69 105 ARG A O 1
ATOM 842 N N . SER A 1 106 ? 25.537 -9.473 -37.415 1.00 50.03 106 SER A N 1
ATOM 843 C CA . SER A 1 106 ? 25.787 -8.490 -38.487 1.00 50.03 106 SER A CA 1
ATOM 844 C C . SER A 1 106 ? 27.182 -7.845 -38.452 1.00 50.03 106 SER A C 1
ATOM 846 O O . SER A 1 106 ? 27.479 -7.005 -39.298 1.00 50.03 106 SER A O 1
ATOM 848 N N . LEU A 1 107 ? 28.028 -8.196 -37.475 1.00 46.34 107 LEU A N 1
ATOM 849 C CA . LEU A 1 107 ? 29.412 -7.709 -37.347 1.00 46.34 107 LEU A CA 1
ATOM 850 C C . LEU A 1 107 ? 30.469 -8.782 -37.657 1.00 46.34 107 LEU A C 1
ATOM 852 O O . LEU A 1 107 ? 31.648 -8.455 -37.692 1.00 46.34 107 LEU A O 1
ATOM 856 N N . GLN A 1 108 ? 30.064 -10.036 -37.887 1.00 53.81 108 GLN A N 1
ATOM 857 C CA . GLN A 1 108 ? 30.962 -11.122 -38.310 1.00 53.81 108 GLN A CA 1
ATOM 858 C C . GLN A 1 108 ? 31.020 -11.307 -39.837 1.00 53.81 108 GLN A C 1
ATOM 860 O O . GLN A 1 108 ? 31.869 -12.048 -40.318 1.00 53.81 108 GLN A O 1
ATOM 865 N N . GLU A 1 109 ? 30.147 -10.637 -40.600 1.00 49.16 109 GLU A N 1
ATOM 866 C CA . GLU A 1 109 ? 30.107 -10.698 -42.074 1.00 49.16 109 GLU A CA 1
ATOM 867 C C . GLU A 1 109 ? 30.763 -9.477 -42.762 1.00 49.16 109 GLU A C 1
ATOM 869 O O . GLU A 1 109 ? 30.553 -9.243 -43.952 1.00 49.16 109 GLU A O 1
ATOM 874 N N . ARG A 1 110 ? 31.562 -8.687 -42.033 1.00 42.75 110 ARG A N 1
ATOM 875 C CA . ARG A 1 110 ? 32.446 -7.645 -42.587 1.00 42.75 110 ARG A CA 1
ATOM 876 C C . ARG A 1 110 ? 33.875 -7.883 -42.135 1.00 42.75 110 ARG A C 1
ATOM 878 O O . ARG A 1 110 ? 34.774 -7.595 -42.951 1.00 42.75 110 ARG A O 1
#

Foldseek 3Di:
DVVVVVVVVVVVVVVVVVCVVVVLVVLLVQLVVLQVQLVVLQVQLVVLQVVLVVDPDPVSNVVSNVSSVVSNVSSVVSNVSSVVSVVVSVVVVVVVVVVPPDPPVVVVVD

Mean predicted aligned error: 11.25 Å